Protein AF-A0A1X9M6A7-F1 (afdb_monomer)

pLDDT: mean 93.1, std 9.86, range [50.75, 98.69]

Mean predicted aligned error: 3.78 Å

Radius of gyration: 15.91 Å; Cα contacts (8 Å, |Δi|>4): 203; chains: 1; bounding box: 35×24×55 Å

InterPro domains:
  IPR012651 Thiamine transporter ThiT [PF09515] (2-143)
  IPR012651 Thiamine transporter ThiT [TIGR02357] (2-144)

Sequence (147 aa):
MGGSISLIMVPIFIITFRRGWKSGVLTGLLVGLLNLMIGGYVVHPVQLVLDYPLAYLVLGFASIFIVKAALSIKTIVIGLVFATALRFISHFASGVIWFGEYAPEGMNVSLYSAFYNLSYLVPEMLLTLAVIILLLKKYPQFFLTVR

Solvent-accessible surface area (backbone atoms only — not comparable to full-atom values): 7711 Å² total; per-residue (Å²): 133,82,87,66,76,60,68,76,62,40,66,27,49,51,38,6,66,38,66,30,26,71,52,2,26,53,46,10,30,52,52,13,48,50,48,43,74,76,71,53,85,74,90,43,78,67,43,40,42,27,66,19,35,48,26,32,18,42,39,3,52,28,25,64,84,58,72,90,59,81,92,41,73,68,57,49,51,53,15,51,53,53,14,50,51,53,24,46,51,30,42,31,53,36,25,43,74,76,47,37,86,75,35,57,92,93,51,56,34,62,60,42,22,46,53,59,52,47,68,23,51,52,58,29,50,52,54,35,49,52,52,52,52,50,44,49,73,76,42,50,67,73,48,55,67,87,126

Organism: NCBI:txid199441

Secondary structure (DSSP, 8-state):
------STHHHHHHHHHHH-HHHHHHHHHHHHHHHHHHH---SSHHHHHIIIIIHHHGGGGGGTT-SSSPP-HHHHHHHHHHHHHHHHHHHHHHHHHH-GGGSPTT--HHHHHHHHHHHHHHHHHHHHHHHHHHHHHH-GGGT----

Structure (mmCIF, N/CA/C/O backbone):
data_AF-A0A1X9M6A7-F1
#
_entry.id   AF-A0A1X9M6A7-F1
#
loop_
_atom_site.group_PDB
_atom_site.id
_atom_site.type_symbol
_atom_site.label_atom_id
_atom_site.label_alt_id
_atom_site.label_comp_id
_atom_site.label_asym_id
_atom_site.label_entity_id
_atom_site.label_seq_id
_atom_site.pdbx_PDB_ins_code
_atom_site.Cartn_x
_atom_site.Cartn_y
_atom_site.Cartn_z
_atom_site.occupancy
_atom_site.B_iso_or_equiv
_atom_site.auth_seq_id
_atom_site.auth_comp_id
_atom_site.auth_asym_id
_atom_site.auth_atom_id
_atom_site.pdbx_PDB_model_num
ATOM 1 N N . MET A 1 1 ? 11.498 -11.870 -11.109 1.00 55.22 1 MET A N 1
ATOM 2 C CA . MET A 1 1 ? 10.319 -11.085 -11.531 1.00 55.22 1 MET A CA 1
ATOM 3 C C . MET A 1 1 ? 9.487 -10.779 -10.296 1.00 55.22 1 MET A C 1
ATOM 5 O O . MET A 1 1 ? 9.303 -11.678 -9.484 1.00 55.22 1 MET A O 1
ATOM 9 N N . GLY A 1 2 ? 9.104 -9.515 -10.099 1.00 62.88 2 GLY A N 1
ATOM 10 C CA . GLY A 1 2 ? 8.250 -9.090 -8.977 1.00 62.88 2 GLY A CA 1
ATOM 11 C C . GLY A 1 2 ? 6.775 -9.416 -9.227 1.00 62.88 2 GLY A C 1
ATOM 12 O O . GLY A 1 2 ? 6.442 -9.889 -10.299 1.00 62.88 2 GLY A O 1
ATOM 13 N N . GLY A 1 3 ? 5.878 -9.153 -8.278 1.00 65.75 3 GLY A N 1
ATOM 14 C CA . GLY A 1 3 ? 4.442 -9.418 -8.450 1.00 65.75 3 GLY A CA 1
ATOM 15 C C . GLY A 1 3 ? 4.051 -10.834 -8.032 1.00 65.75 3 GLY A C 1
ATOM 16 O O . GLY A 1 3 ? 4.120 -11.786 -8.803 1.00 65.75 3 GLY A O 1
ATOM 17 N N . SER A 1 4 ? 3.626 -10.965 -6.780 1.00 81.12 4 SER A N 1
ATOM 18 C CA . SER A 1 4 ? 3.072 -12.194 -6.224 1.00 81.12 4 SER A CA 1
ATOM 19 C C . SER A 1 4 ? 1.838 -11.856 -5.402 1.00 81.12 4 SER A C 1
ATOM 21 O O . SER A 1 4 ? 1.772 -10.814 -4.748 1.00 81.12 4 SER A O 1
ATOM 23 N N . ILE A 1 5 ? 0.845 -12.741 -5.433 1.00 86.81 5 ILE A N 1
ATOM 24 C CA . ILE A 1 5 ? -0.292 -12.640 -4.521 1.00 86.81 5 ILE A CA 1
ATOM 25 C C . ILE A 1 5 ? 0.213 -13.087 -3.149 1.00 86.81 5 ILE A C 1
ATOM 27 O O . ILE A 1 5 ? 0.577 -14.247 -2.961 1.00 86.81 5 ILE A O 1
ATOM 31 N N . SER A 1 6 ? 0.272 -12.158 -2.198 1.00 87.88 6 SER A N 1
ATOM 32 C CA . SER A 1 6 ? 0.770 -12.412 -0.844 1.00 87.88 6 SER A CA 1
ATOM 33 C C . SER A 1 6 ? -0.147 -11.784 0.210 1.00 87.88 6 SER A C 1
ATOM 35 O O . SER A 1 6 ? -1.194 -11.231 -0.108 1.00 87.88 6 SER A O 1
ATOM 37 N N . LEU A 1 7 ? 0.220 -11.887 1.489 1.00 92.56 7 LEU A N 1
ATOM 38 C CA . LEU A 1 7 ? -0.525 -11.274 2.597 1.00 92.56 7 LEU A CA 1
ATOM 39 C C . LEU A 1 7 ? 0.195 -10.052 3.184 1.00 92.56 7 LEU A C 1
ATOM 41 O O . LEU A 1 7 ? -0.148 -9.602 4.275 1.00 92.56 7 LEU A O 1
ATOM 45 N N . ILE A 1 8 ? 1.191 -9.504 2.483 1.00 94.44 8 ILE A N 1
ATOM 46 C CA . ILE A 1 8 ? 2.063 -8.444 3.011 1.00 94.44 8 ILE A CA 1
ATOM 47 C C . ILE A 1 8 ? 1.312 -7.130 3.292 1.00 94.44 8 ILE A C 1
ATOM 49 O O . ILE A 1 8 ? 1.675 -6.395 4.211 1.00 94.44 8 ILE A O 1
ATOM 53 N N . MET A 1 9 ? 0.219 -6.858 2.570 1.00 97.00 9 MET A N 1
ATOM 54 C CA . MET A 1 9 ? -0.672 -5.722 2.837 1.00 97.00 9 MET A CA 1
ATOM 55 C C . MET A 1 9 ? -1.415 -5.850 4.178 1.00 97.00 9 MET A C 1
ATOM 57 O O . MET A 1 9 ? -1.620 -4.842 4.857 1.00 97.00 9 MET A O 1
ATOM 61 N N . VAL A 1 10 ? -1.781 -7.063 4.608 1.00 97.62 10 VAL A N 1
ATOM 62 C CA . VAL A 1 10 ? -2.602 -7.308 5.810 1.00 97.62 10 VAL A CA 1
ATOM 63 C C . VAL A 1 10 ? -2.053 -6.630 7.075 1.00 97.62 10 VAL A C 1
ATOM 65 O O . VAL A 1 10 ? -2.794 -5.845 7.675 1.00 97.62 10 VAL A O 1
ATOM 68 N N . PRO A 1 11 ? -0.793 -6.860 7.504 1.00 96.94 11 PRO A N 1
ATOM 69 C CA . PRO A 1 11 ? -0.268 -6.231 8.715 1.00 96.94 11 PRO A CA 1
ATOM 70 C C . PRO A 1 11 ? -0.203 -4.702 8.608 1.00 96.94 11 PRO A C 1
ATOM 72 O O . PRO A 1 11 ? -0.461 -4.016 9.599 1.00 96.94 11 PRO A O 1
ATOM 75 N N . ILE A 1 12 ? 0.070 -4.155 7.418 1.00 98.19 12 ILE A N 1
ATOM 76 C CA . ILE A 1 12 ? 0.110 -2.704 7.203 1.00 98.19 12 ILE A CA 1
ATOM 77 C C . ILE A 1 12 ? -1.286 -2.115 7.419 1.00 98.19 12 ILE A C 1
ATOM 79 O O . ILE A 1 12 ? -1.450 -1.223 8.249 1.00 98.19 12 ILE A O 1
ATOM 83 N N . PHE A 1 13 ? -2.311 -2.648 6.747 1.00 97.38 13 PHE A N 1
ATOM 84 C CA . PHE A 1 13 ? -3.681 -2.143 6.884 1.00 97.38 13 PHE A CA 1
ATOM 85 C C . PHE A 1 13 ? -4.255 -2.345 8.289 1.00 97.38 13 PHE A C 1
ATOM 87 O O . PHE A 1 13 ? -4.966 -1.464 8.776 1.00 97.38 13 PHE A O 1
ATOM 94 N N . ILE A 1 14 ? -3.913 -3.444 8.971 1.00 96.25 14 ILE A N 1
ATOM 95 C CA . ILE A 1 14 ? -4.269 -3.649 10.382 1.00 96.25 14 ILE A CA 1
ATOM 96 C C . ILE A 1 14 ? -3.757 -2.486 11.237 1.00 96.25 14 ILE A C 1
ATOM 98 O O . ILE A 1 14 ? -4.536 -1.878 11.975 1.00 96.25 14 ILE A O 1
ATOM 102 N N . ILE A 1 15 ? -2.468 -2.152 11.133 1.00 96.38 15 ILE A N 1
ATOM 103 C CA . ILE A 1 15 ? -1.884 -1.067 11.925 1.00 96.38 15 ILE A CA 1
ATOM 104 C C . ILE A 1 15 ? -2.444 0.288 11.498 1.00 96.38 15 ILE A C 1
ATOM 106 O O . ILE A 1 15 ? -2.783 1.092 12.368 1.00 96.38 15 ILE A O 1
ATOM 110 N N . THR A 1 16 ? -2.614 0.521 10.197 1.00 95.62 16 THR A N 1
ATOM 111 C CA . THR A 1 16 ? -3.198 1.754 9.660 1.00 95.62 16 THR A CA 1
ATOM 112 C C . THR A 1 16 ? -4.596 2.013 10.220 1.00 95.62 16 THR A C 1
ATOM 114 O O . THR A 1 16 ? -4.854 3.095 10.744 1.00 95.62 16 THR A O 1
ATOM 117 N N . PHE A 1 17 ? -5.497 1.028 10.185 1.00 94.12 17 PHE A N 1
ATOM 118 C CA . PHE A 1 17 ? -6.862 1.211 10.689 1.00 94.12 17 PHE A CA 1
ATOM 119 C C . PHE A 1 17 ? -6.960 1.186 12.216 1.00 94.12 17 PHE A C 1
ATOM 121 O O . PHE A 1 17 ? -7.875 1.794 12.768 1.00 94.12 17 PHE A O 1
ATOM 128 N N . ARG A 1 18 ? -6.024 0.529 12.911 1.00 92.38 18 ARG A N 1
ATOM 129 C CA . ARG A 1 18 ? -6.012 0.483 14.378 1.00 92.38 18 ARG A CA 1
ATOM 130 C C . ARG A 1 18 ? -5.388 1.732 15.006 1.00 92.38 18 ARG A C 1
ATOM 132 O O . ARG A 1 18 ? -5.943 2.286 15.949 1.00 92.38 18 ARG A O 1
ATOM 139 N N . ARG A 1 19 ? -4.217 2.155 14.523 1.00 92.19 19 ARG A N 1
ATOM 140 C CA . ARG A 1 19 ? -3.376 3.206 15.135 1.00 92.19 19 ARG A CA 1
ATOM 141 C C . ARG A 1 19 ? -3.306 4.497 14.315 1.00 92.19 19 ARG A C 1
ATOM 143 O O . ARG A 1 19 ? -2.690 5.468 14.747 1.00 92.19 19 ARG A O 1
ATOM 150 N N . GLY A 1 20 ? -3.967 4.530 13.163 1.00 92.75 20 GLY A N 1
ATOM 151 C CA . GLY A 1 20 ? -4.002 5.681 12.274 1.00 92.75 20 GLY A CA 1
ATOM 152 C C . GLY A 1 20 ? -2.833 5.727 11.292 1.00 92.75 20 GLY A C 1
ATOM 153 O O . GLY A 1 20 ? -1.878 4.947 11.350 1.00 92.75 20 GLY A O 1
ATOM 154 N N . TRP A 1 21 ? -2.907 6.700 10.385 1.00 95.19 21 TRP A N 1
ATOM 155 C CA . TRP A 1 21 ? -2.071 6.744 9.188 1.00 95.19 21 TRP A CA 1
ATOM 156 C C . TRP A 1 21 ? -0.583 6.923 9.491 1.00 95.19 21 TRP A C 1
ATOM 158 O O . TRP A 1 21 ? 0.246 6.382 8.775 1.00 95.19 21 TRP A O 1
ATOM 168 N N . LYS A 1 22 ? -0.216 7.618 10.576 1.00 95.69 22 LYS A N 1
ATOM 169 C CA . LYS A 1 22 ? 1.194 7.812 10.960 1.00 95.69 22 LYS A CA 1
ATOM 170 C C . LYS A 1 22 ? 1.876 6.486 11.295 1.00 95.69 22 LYS A C 1
ATOM 172 O O . LYS A 1 22 ? 2.959 6.201 10.792 1.00 95.69 22 LYS A O 1
ATOM 177 N N . SER A 1 23 ? 1.226 5.663 12.122 1.00 96.38 23 SER A N 1
ATOM 178 C CA . SER A 1 23 ? 1.720 4.318 12.428 1.00 96.38 23 SER A CA 1
ATOM 179 C C . SER A 1 23 ? 1.677 3.427 11.192 1.00 96.38 23 SER A C 1
ATOM 181 O O . SER A 1 23 ? 2.632 2.700 10.954 1.00 96.38 23 SER A O 1
ATOM 183 N N . GLY A 1 24 ? 0.621 3.536 10.380 1.00 97.62 24 GLY A N 1
ATOM 184 C CA . GLY A 1 24 ? 0.510 2.832 9.103 1.00 97.62 24 GLY A CA 1
ATOM 185 C C . GLY A 1 24 ? 1.662 3.121 8.139 1.00 97.62 24 GLY A C 1
ATOM 186 O O . GLY A 1 24 ? 2.245 2.194 7.590 1.00 97.62 24 GLY A O 1
ATOM 187 N N . VAL A 1 25 ? 2.029 4.394 7.972 1.00 98.50 25 VAL A N 1
ATOM 188 C CA . VAL A 1 25 ? 3.128 4.863 7.109 1.00 98.50 25 VAL A CA 1
ATOM 189 C C . VAL A 1 25 ? 4.463 4.295 7.582 1.00 98.50 25 VAL A C 1
ATOM 191 O O . VAL A 1 25 ? 5.218 3.763 6.772 1.00 98.50 25 VAL A O 1
ATOM 194 N N . LEU A 1 26 ? 4.737 4.341 8.891 1.00 98.50 26 LEU A N 1
ATOM 195 C CA . LEU A 1 26 ? 5.954 3.753 9.454 1.00 98.50 26 LEU A CA 1
ATOM 196 C C . LEU A 1 26 ? 5.981 2.229 9.275 1.00 98.50 26 LEU A C 1
ATOM 198 O O . LEU A 1 26 ? 7.000 1.679 8.867 1.00 98.50 26 LEU A O 1
ATOM 202 N N . THR A 1 27 ? 4.868 1.541 9.538 1.00 98.50 27 THR A N 1
ATOM 203 C CA . THR A 1 27 ? 4.764 0.093 9.312 1.00 98.50 27 THR A CA 1
ATOM 204 C C . THR A 1 27 ? 4.973 -0.254 7.842 1.00 98.50 27 THR A C 1
ATOM 206 O O . THR A 1 27 ? 5.745 -1.160 7.550 1.00 98.50 27 THR A O 1
ATOM 209 N N . GLY A 1 28 ? 4.353 0.483 6.920 1.00 98.50 28 GLY A N 1
ATOM 210 C CA . GLY A 1 28 ? 4.539 0.311 5.483 1.00 98.50 28 GLY A CA 1
ATOM 211 C C . GLY A 1 28 ? 5.989 0.515 5.054 1.00 98.50 28 GLY A C 1
ATOM 212 O O . GLY A 1 28 ? 6.533 -0.322 4.343 1.00 98.50 28 GLY A O 1
ATOM 213 N N . LEU A 1 29 ? 6.652 1.562 5.554 1.00 98.62 29 LEU A N 1
ATOM 214 C CA . LEU A 1 29 ? 8.071 1.804 5.294 1.00 98.62 29 LEU A CA 1
ATOM 215 C C . LEU A 1 29 ? 8.940 0.624 5.753 1.00 98.62 29 LEU A C 1
ATOM 217 O O . LEU A 1 29 ? 9.744 0.120 4.974 1.00 98.62 29 LEU A O 1
ATOM 221 N N . LEU A 1 30 ? 8.757 0.157 6.993 1.00 98.50 30 LEU A N 1
ATOM 222 C CA . LEU A 1 30 ? 9.522 -0.970 7.537 1.00 98.50 30 LEU A CA 1
ATOM 223 C C . LEU A 1 30 ? 9.270 -2.258 6.749 1.00 98.50 30 LEU A C 1
ATOM 225 O O . LEU A 1 30 ? 10.217 -2.966 6.420 1.00 98.50 30 LEU A O 1
ATOM 229 N N . VAL A 1 31 ? 8.013 -2.545 6.404 1.00 97.88 31 VAL A N 1
ATOM 230 C CA . VAL A 1 31 ? 7.659 -3.714 5.589 1.00 97.88 31 VAL A CA 1
ATOM 231 C C . VAL A 1 31 ? 8.274 -3.619 4.191 1.00 97.88 31 VAL A C 1
ATOM 233 O O . VAL A 1 31 ? 8.811 -4.611 3.706 1.00 97.88 31 VAL A O 1
ATOM 236 N N . GLY A 1 32 ? 8.270 -2.439 3.565 1.00 97.50 32 GLY A N 1
ATOM 237 C CA . GLY A 1 32 ? 8.909 -2.225 2.266 1.00 97.50 32 GLY A CA 1
ATOM 238 C C . GLY A 1 32 ? 10.422 -2.434 2.304 1.00 97.50 32 GLY A C 1
ATOM 239 O O . GLY A 1 32 ? 10.969 -3.085 1.416 1.00 97.50 32 GLY A O 1
ATOM 240 N N . LEU A 1 33 ? 11.091 -1.953 3.356 1.00 98.00 33 LEU A N 1
ATOM 241 C CA . LEU A 1 33 ? 12.522 -2.189 3.570 1.00 98.00 33 LEU A CA 1
ATOM 242 C C . LEU A 1 33 ? 12.829 -3.671 3.823 1.00 98.00 33 LEU A C 1
ATOM 244 O O . LEU A 1 33 ? 13.770 -4.204 3.243 1.00 98.00 33 LEU A O 1
ATOM 248 N N . LEU A 1 34 ? 12.017 -4.362 4.626 1.00 96.75 34 LEU A N 1
ATOM 249 C CA . LEU A 1 34 ? 12.165 -5.805 4.840 1.00 96.75 34 LEU A CA 1
ATOM 250 C C . LEU A 1 34 ? 11.972 -6.589 3.536 1.00 96.75 34 LEU A C 1
ATOM 252 O O . LEU A 1 34 ? 12.744 -7.502 3.251 1.00 96.75 34 LEU A O 1
ATOM 256 N N . ASN A 1 35 ? 10.987 -6.209 2.719 1.00 94.81 35 ASN A N 1
ATOM 257 C CA . ASN A 1 35 ? 10.747 -6.841 1.424 1.00 94.81 35 ASN A CA 1
ATOM 258 C C . ASN A 1 35 ? 11.939 -6.656 0.467 1.00 94.81 35 ASN A C 1
ATOM 260 O O . ASN A 1 35 ? 12.345 -7.603 -0.205 1.00 94.81 35 ASN A O 1
ATOM 264 N N . LEU A 1 36 ? 12.541 -5.461 0.460 1.00 95.44 36 LEU A N 1
ATOM 265 C CA . LEU A 1 36 ? 13.776 -5.182 -0.277 1.00 95.44 36 LEU A CA 1
ATOM 266 C C . LEU A 1 36 ? 14.936 -6.073 0.194 1.00 95.44 36 LEU A C 1
ATOM 268 O O . LEU A 1 36 ? 15.649 -6.625 -0.637 1.00 95.44 36 LEU A O 1
ATOM 272 N N . MET A 1 37 ? 15.113 -6.242 1.508 1.00 95.62 37 MET A N 1
ATOM 273 C CA . MET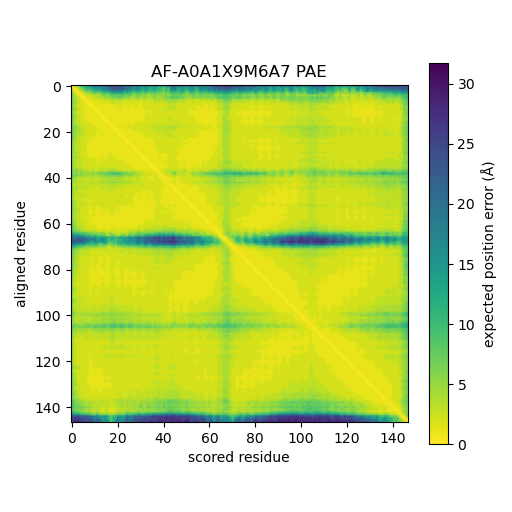 A 1 37 ? 16.219 -7.027 2.075 1.00 95.62 37 MET A CA 1
ATOM 274 C C . MET A 1 37 ? 16.108 -8.532 1.805 1.00 95.62 37 MET A C 1
ATOM 276 O O . MET A 1 37 ? 17.129 -9.192 1.642 1.00 95.62 37 MET A O 1
ATOM 280 N N . ILE A 1 38 ? 14.892 -9.085 1.800 1.00 91.19 38 ILE A N 1
ATOM 281 C CA . ILE A 1 38 ? 14.677 -10.540 1.714 1.00 91.19 38 ILE A CA 1
ATOM 282 C C . ILE A 1 38 ? 14.664 -11.034 0.263 1.00 91.19 38 ILE A C 1
ATOM 284 O O . ILE A 1 38 ? 15.109 -12.146 -0.011 1.00 91.19 38 ILE A O 1
ATOM 288 N N . GLY A 1 39 ? 14.147 -10.234 -0.669 1.00 84.81 39 GLY A N 1
ATOM 289 C CA . GLY A 1 39 ? 13.940 -10.682 -2.049 1.00 84.81 39 GLY A CA 1
ATOM 290 C C . GLY A 1 39 ? 13.848 -9.550 -3.062 1.00 84.81 39 GLY A C 1
ATOM 291 O O . GLY A 1 39 ? 13.196 -9.703 -4.095 1.00 84.81 39 GLY A O 1
ATOM 292 N N . GLY A 1 40 ? 14.448 -8.398 -2.756 1.00 90.06 40 GLY A N 1
ATOM 293 C CA . GLY A 1 40 ? 14.455 -7.253 -3.649 1.00 90.06 40 GLY A CA 1
ATOM 294 C C . GLY A 1 40 ? 15.185 -7.529 -4.963 1.00 90.06 40 GLY A C 1
ATOM 295 O O . GLY A 1 40 ? 16.247 -8.144 -4.991 1.00 90.06 40 GLY A O 1
ATOM 296 N N . TYR A 1 41 ? 14.622 -7.029 -6.057 1.00 93.81 41 TYR A N 1
ATOM 297 C CA . TYR A 1 41 ? 15.209 -7.002 -7.384 1.00 93.81 41 TYR A CA 1
ATOM 298 C C . TYR A 1 41 ? 15.392 -5.540 -7.785 1.00 93.81 41 TYR A C 1
ATOM 300 O O . TYR A 1 41 ? 14.421 -4.813 -8.010 1.00 93.81 41 TYR A O 1
ATOM 308 N N . VAL A 1 42 ? 16.650 -5.104 -7.801 1.00 95.94 42 VAL A N 1
ATOM 309 C CA . VAL A 1 42 ? 17.024 -3.703 -7.985 1.00 95.94 42 VAL A CA 1
ATOM 310 C C . VAL A 1 42 ? 17.781 -3.554 -9.291 1.00 95.94 42 VAL A C 1
ATOM 312 O O . VAL A 1 42 ? 18.854 -4.130 -9.454 1.00 95.94 42 VAL A O 1
ATOM 315 N N . VAL A 1 43 ? 17.237 -2.738 -10.188 1.00 96.31 43 VAL A N 1
ATOM 316 C CA . VAL A 1 43 ? 17.876 -2.382 -11.466 1.00 96.31 43 VAL A CA 1
ATOM 317 C C . VAL A 1 43 ? 18.237 -0.901 -11.541 1.00 96.31 43 VAL A C 1
ATOM 319 O O . VAL A 1 43 ? 19.093 -0.511 -12.329 1.00 96.31 43 VAL A O 1
ATOM 322 N N . HIS A 1 44 ? 17.622 -0.062 -10.701 1.00 97.56 44 HIS A N 1
ATOM 323 C CA . HIS A 1 44 ? 17.912 1.368 -10.637 1.00 97.56 44 HIS A CA 1
ATOM 324 C C . HIS A 1 44 ? 17.550 1.956 -9.258 1.00 97.56 44 HIS A C 1
ATOM 326 O O . HIS A 1 44 ? 16.545 1.545 -8.676 1.00 97.56 44 HIS A O 1
ATOM 332 N N . PRO A 1 45 ? 18.280 2.958 -8.725 1.00 97.12 45 PRO A N 1
ATOM 333 C CA . PRO A 1 45 ? 17.971 3.545 -7.415 1.00 97.12 45 PRO A CA 1
ATOM 334 C C . PRO A 1 45 ? 16.557 4.136 -7.296 1.00 97.12 45 PRO A C 1
ATOM 336 O O . PRO A 1 45 ? 15.912 4.005 -6.261 1.00 97.12 45 PRO A O 1
ATOM 339 N N . VAL A 1 46 ? 16.040 4.761 -8.360 1.00 97.88 46 VAL A N 1
ATOM 340 C CA . VAL A 1 46 ? 14.659 5.286 -8.364 1.00 97.88 46 VAL A CA 1
ATOM 341 C C . VAL A 1 46 ? 13.637 4.147 -8.400 1.00 97.88 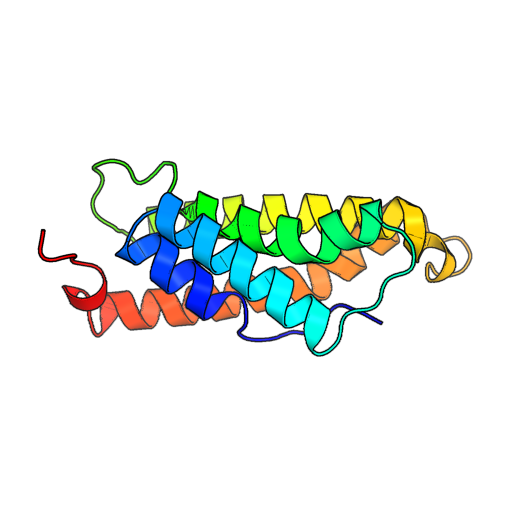46 VAL A C 1
ATOM 343 O O . VAL A 1 46 ? 12.654 4.198 -7.665 1.00 97.88 46 VAL A O 1
ATOM 346 N N . GLN A 1 47 ? 13.896 3.094 -9.182 1.00 97.62 47 GLN A N 1
ATOM 347 C CA . GLN A 1 47 ? 13.064 1.890 -9.206 1.00 97.62 47 GLN A CA 1
ATOM 348 C C . GLN A 1 47 ? 12.998 1.239 -7.824 1.00 97.62 47 GLN A C 1
ATOM 350 O O . GLN A 1 47 ? 11.909 0.914 -7.362 1.00 97.62 47 GLN A O 1
ATOM 355 N N . LEU A 1 48 ? 14.137 1.138 -7.128 1.00 97.44 48 LEU A N 1
ATOM 356 C CA . LEU A 1 48 ? 14.199 0.645 -5.753 1.00 97.44 48 LEU A CA 1
ATOM 357 C C . LEU A 1 48 ? 13.221 1.406 -4.863 1.00 97.44 48 LEU A C 1
ATOM 359 O O . LEU A 1 48 ? 12.426 0.788 -4.161 1.00 97.44 48 LEU A O 1
ATOM 363 N N . VAL A 1 49 ? 13.250 2.741 -4.892 1.00 98.19 49 VAL A N 1
ATOM 364 C CA . VAL A 1 49 ? 12.356 3.549 -4.053 1.00 98.19 49 VAL A CA 1
ATOM 365 C C . VAL A 1 49 ? 10.893 3.294 -4.408 1.00 98.19 49 VAL A C 1
ATOM 367 O O . VAL A 1 49 ? 10.091 3.087 -3.495 1.00 98.19 49 VAL A O 1
ATOM 370 N N . LEU A 1 50 ? 10.559 3.279 -5.702 1.00 98.00 50 LEU A N 1
ATOM 371 C CA . LEU A 1 50 ? 9.194 3.083 -6.190 1.00 98.00 50 LEU A CA 1
ATOM 372 C C . LEU A 1 50 ? 8.636 1.700 -5.842 1.00 98.00 50 LEU A C 1
ATOM 374 O O . LEU A 1 50 ? 7.499 1.627 -5.386 1.00 98.00 50 LEU A O 1
ATOM 378 N N . ASP A 1 51 ? 9.419 0.633 -6.006 1.00 97.25 51 ASP A N 1
ATOM 379 C CA . ASP A 1 51 ? 8.942 -0.745 -5.838 1.00 97.25 51 ASP A CA 1
ATOM 380 C C . ASP A 1 51 ? 9.005 -1.260 -4.402 1.00 97.25 51 ASP A C 1
ATOM 382 O O . ASP A 1 51 ? 8.303 -2.212 -4.054 1.00 97.25 51 ASP A O 1
ATOM 386 N N . TYR A 1 52 ? 9.816 -0.631 -3.553 1.00 96.69 52 TYR A N 1
ATOM 387 C CA . TYR A 1 52 ? 9.977 -1.046 -2.168 1.00 96.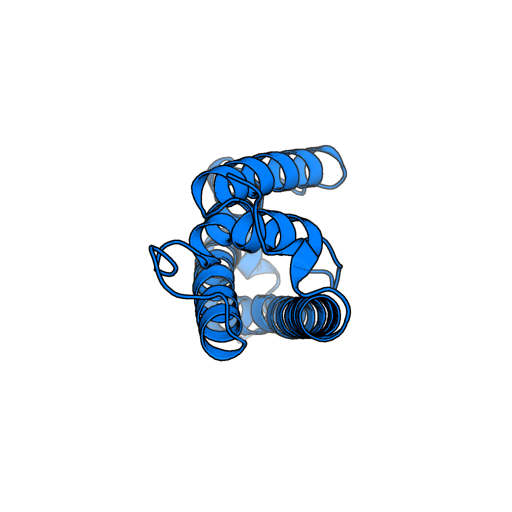69 52 TYR A CA 1
ATOM 388 C C . TYR A 1 52 ? 9.480 0.043 -1.212 1.00 96.69 52 TYR A C 1
ATOM 390 O O . TYR A 1 52 ? 8.265 0.153 -1.042 1.00 96.69 52 TYR A O 1
ATOM 398 N N . PRO A 1 53 ? 10.321 0.870 -0.564 1.00 97.31 53 PRO A N 1
ATOM 399 C CA . PRO A 1 53 ? 9.876 1.688 0.557 1.00 97.31 53 PRO A CA 1
ATOM 400 C C . PRO A 1 53 ? 8.658 2.555 0.222 1.00 97.31 53 PRO A C 1
ATOM 402 O O . PRO A 1 53 ? 7.735 2.592 1.031 1.00 97.31 53 PRO A O 1
ATOM 405 N N . LEU A 1 54 ? 8.586 3.184 -0.960 1.00 98.44 54 LEU A N 1
ATOM 406 C CA . LEU A 1 54 ? 7.446 4.028 -1.318 1.00 98.44 54 LEU A CA 1
ATOM 407 C C . LEU A 1 54 ? 6.165 3.215 -1.542 1.00 98.44 54 LEU A C 1
ATOM 409 O O . LEU A 1 54 ? 5.138 3.565 -0.961 1.00 98.44 54 LEU A O 1
ATOM 413 N N . ALA A 1 55 ? 6.216 2.140 -2.339 1.00 97.62 55 ALA A N 1
ATOM 414 C CA . ALA A 1 55 ? 5.059 1.289 -2.640 1.00 97.62 55 ALA A CA 1
ATOM 415 C C . ALA A 1 55 ? 4.353 0.768 -1.380 1.00 97.62 55 ALA A C 1
ATOM 417 O O . ALA A 1 55 ? 3.122 0.709 -1.344 1.00 97.62 55 ALA A O 1
ATOM 418 N N . TYR A 1 56 ? 5.110 0.423 -0.337 1.00 98.00 56 TYR A N 1
ATOM 419 C CA . TYR A 1 56 ? 4.536 -0.064 0.919 1.00 98.00 56 TYR A CA 1
ATOM 420 C C . TYR A 1 56 ? 4.197 1.069 1.895 1.00 98.00 56 TYR A C 1
ATOM 422 O O . TYR A 1 56 ? 3.178 0.989 2.581 1.00 98.00 56 TYR A O 1
ATOM 430 N N . LEU A 1 57 ? 4.985 2.149 1.937 1.00 98.56 57 LEU A N 1
ATOM 431 C CA . LEU A 1 57 ? 4.715 3.323 2.775 1.00 98.56 57 LEU A CA 1
ATOM 432 C C . LEU A 1 57 ? 3.354 3.945 2.460 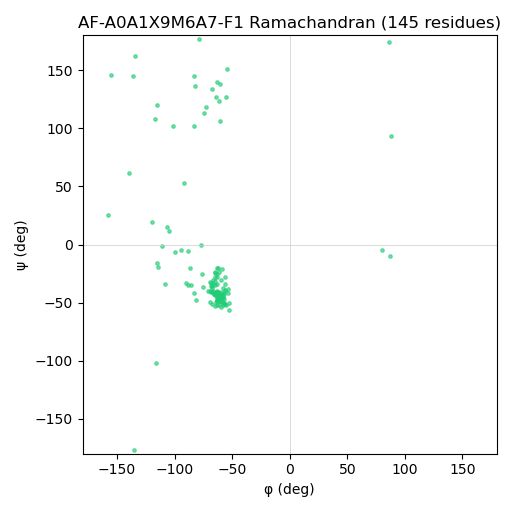1.00 98.56 57 LEU A C 1
ATOM 434 O O . LEU A 1 57 ? 2.595 4.251 3.384 1.00 98.56 57 LEU A O 1
ATOM 438 N N . VAL A 1 58 ? 3.023 4.115 1.174 1.00 98.56 58 VAL A N 1
ATOM 439 C CA . VAL A 1 58 ? 1.777 4.786 0.760 1.00 98.56 58 VAL A CA 1
ATOM 440 C C . VAL A 1 58 ? 0.517 4.047 1.213 1.00 98.56 58 VAL A C 1
ATOM 442 O O . VAL A 1 58 ? -0.536 4.667 1.369 1.00 98.56 58 VAL A O 1
ATOM 445 N N . LEU A 1 59 ? 0.625 2.750 1.523 1.00 98.50 59 LEU A N 1
ATOM 446 C CA . LEU A 1 59 ? -0.477 1.975 2.090 1.00 98.50 59 LEU A CA 1
ATOM 447 C C . LEU A 1 59 ? -0.913 2.491 3.472 1.00 98.50 59 LEU A C 1
ATOM 449 O O . LEU A 1 59 ? -2.076 2.364 3.860 1.00 98.50 59 LEU A O 1
ATOM 453 N N . GLY A 1 60 ? -0.001 3.143 4.196 1.00 97.75 60 GLY A N 1
ATOM 454 C CA . GLY A 1 60 ? -0.277 3.814 5.461 1.00 97.75 60 GLY A CA 1
ATOM 455 C C . GLY A 1 60 ? -1.294 4.951 5.361 1.00 97.75 60 GLY A C 1
ATOM 456 O O . GLY A 1 60 ? -1.974 5.259 6.339 1.00 97.75 60 GLY A O 1
ATOM 457 N N . PHE A 1 61 ? -1.471 5.552 4.183 1.00 97.50 61 PHE A N 1
ATOM 458 C CA . PHE A 1 61 ? -2.430 6.641 3.992 1.00 97.50 61 PHE A CA 1
ATOM 459 C C . PHE A 1 61 ? -3.889 6.176 3.899 1.00 97.50 61 PHE A C 1
ATOM 461 O O . PHE A 1 61 ? -4.785 7.015 3.828 1.00 97.50 61 PHE A O 1
ATOM 468 N N . ALA A 1 62 ? -4.169 4.871 3.983 1.00 96.56 62 ALA A N 1
ATOM 469 C CA . ALA A 1 62 ? -5.530 4.333 3.909 1.00 96.56 62 ALA A CA 1
ATOM 470 C C . ALA A 1 62 ? -6.497 4.924 4.948 1.00 96.56 62 ALA A C 1
ATOM 472 O O . ALA A 1 62 ? -7.700 4.994 4.709 1.00 96.56 62 ALA A O 1
ATOM 473 N N . SER A 1 63 ? -5.993 5.368 6.104 1.00 94.12 63 SER A N 1
ATOM 474 C CA . SER A 1 63 ? -6.815 5.990 7.145 1.00 94.12 63 SER A CA 1
ATOM 475 C C . SER A 1 63 ? -6.663 7.515 7.227 1.00 94.12 63 SER A C 1
ATOM 477 O O . SER A 1 63 ? -7.103 8.099 8.218 1.00 94.12 63 SER A O 1
ATOM 479 N N . ILE A 1 64 ? -6.029 8.178 6.249 1.00 91.88 64 ILE A N 1
ATOM 480 C CA . ILE A 1 64 ? -5.751 9.627 6.322 1.00 91.88 64 ILE A CA 1
ATOM 481 C C . ILE A 1 64 ? -7.035 10.467 6.373 1.00 91.88 64 ILE A C 1
ATOM 483 O O . ILE A 1 64 ? -7.051 11.526 6.988 1.00 91.88 64 ILE A O 1
ATOM 487 N N . PHE A 1 65 ? -8.129 9.959 5.797 1.00 83.69 65 PHE A N 1
ATOM 488 C CA . PHE A 1 65 ? -9.455 10.585 5.830 1.00 83.69 65 PHE A CA 1
ATOM 489 C C . PHE A 1 65 ? -10.339 10.062 6.974 1.00 83.69 65 PHE A C 1
ATOM 491 O O . PHE A 1 65 ? -11.437 10.565 7.199 1.00 83.69 65 PHE A O 1
ATOM 498 N N . ILE A 1 66 ? -9.865 9.068 7.734 1.00 80.75 66 ILE A N 1
ATOM 499 C CA . ILE A 1 66 ? -10.563 8.485 8.891 1.00 80.75 66 ILE A CA 1
ATOM 500 C C . ILE A 1 66 ? -10.122 9.247 10.146 1.00 80.75 66 ILE A C 1
ATOM 502 O O . ILE A 1 66 ? -9.622 8.697 11.124 1.00 80.75 66 ILE A O 1
ATOM 506 N N . VAL A 1 67 ? -10.254 10.568 10.091 1.00 60.22 67 VAL A N 1
ATOM 507 C CA . VAL A 1 67 ? -9.934 11.458 11.204 1.00 60.22 67 VAL A CA 1
ATOM 508 C C . VAL A 1 67 ? -11.274 11.822 11.827 1.00 60.22 67 VAL A C 1
ATOM 510 O O . VAL A 1 67 ? -11.999 12.648 11.287 1.00 60.22 67 VAL A O 1
ATOM 513 N N . LYS A 1 68 ? -11.609 11.178 12.956 1.00 54.81 68 LYS A N 1
ATOM 514 C CA . LYS A 1 68 ? -12.832 11.364 13.780 1.00 54.81 68 LYS A CA 1
ATOM 515 C C . LYS A 1 68 ? -14.082 10.548 13.401 1.00 54.81 68 LYS A C 1
ATOM 517 O O . LYS A 1 68 ? -15.009 10.520 14.202 1.00 54.81 68 LYS A O 1
ATOM 522 N N . ALA A 1 69 ? -14.119 9.858 12.261 1.00 59.34 69 ALA A N 1
ATOM 523 C CA . ALA A 1 69 ? -15.221 8.947 11.926 1.00 59.34 69 ALA A CA 1
ATOM 524 C C . ALA A 1 69 ? -15.026 7.559 12.564 1.00 59.34 69 ALA A C 1
ATOM 526 O O . ALA A 1 69 ? -13.900 7.067 12.644 1.00 59.34 69 ALA A O 1
ATOM 527 N N . ALA A 1 70 ? -16.119 6.907 12.977 1.00 71.25 70 ALA A N 1
ATOM 528 C CA . ALA A 1 70 ? -16.082 5.504 13.382 1.00 71.25 70 ALA A CA 1
ATOM 529 C C . ALA A 1 70 ? -15.611 4.629 12.207 1.00 71.25 70 ALA A C 1
ATOM 531 O O . ALA A 1 70 ? -16.014 4.835 11.056 1.00 71.25 70 ALA A O 1
ATOM 532 N N . LEU A 1 71 ? -14.747 3.653 12.491 1.00 85.94 71 LEU A N 1
ATOM 533 C CA . LEU A 1 71 ? -14.305 2.692 11.487 1.00 85.94 71 LEU A CA 1
ATOM 534 C C . LEU A 1 71 ? -15.527 1.904 10.988 1.00 85.94 71 LEU A C 1
ATOM 536 O O . LEU A 1 71 ? -16.258 1.307 11.773 1.00 85.94 71 LEU A O 1
ATOM 540 N N . SER A 1 72 ? -15.763 1.922 9.680 1.00 91.00 72 SER A N 1
ATOM 541 C CA . SER A 1 72 ? -16.895 1.257 9.035 1.00 91.00 72 SER A CA 1
ATOM 542 C C . SER A 1 72 ? -16.409 0.509 7.801 1.00 91.00 72 SER A C 1
ATOM 544 O O . SER A 1 72 ? -15.346 0.813 7.260 1.00 91.00 72 SER A O 1
ATOM 546 N N . ILE A 1 73 ? -17.207 -0.434 7.298 1.00 93.38 73 ILE A N 1
ATOM 547 C CA . ILE A 1 73 ? -16.878 -1.151 6.055 1.00 93.38 73 ILE A CA 1
ATOM 548 C C . ILE A 1 73 ? -16.655 -0.157 4.903 1.00 93.38 73 ILE A C 1
ATOM 550 O O . ILE A 1 73 ? -15.707 -0.307 4.139 1.00 93.38 73 ILE A O 1
ATOM 554 N N . LYS A 1 74 ? -17.468 0.907 4.823 1.00 93.31 74 LYS A N 1
ATOM 555 C CA . LYS A 1 74 ? -17.327 1.952 3.799 1.00 93.31 74 LYS A CA 1
ATOM 556 C C . LYS A 1 74 ? -15.967 2.649 3.881 1.00 93.31 74 LYS A C 1
ATOM 558 O O . LYS A 1 74 ? -15.299 2.789 2.860 1.00 93.31 74 LYS A O 1
ATOM 563 N N . THR A 1 75 ? -15.549 3.083 5.072 1.00 92.88 75 THR A N 1
ATOM 564 C CA . THR A 1 75 ? -14.265 3.786 5.234 1.00 92.88 75 THR A CA 1
ATOM 565 C C . THR A 1 75 ? -13.071 2.862 5.003 1.00 92.88 75 THR A C 1
ATOM 567 O O . THR A 1 75 ? -12.082 3.301 4.422 1.00 92.88 75 THR A O 1
ATOM 570 N N . ILE A 1 76 ? -13.187 1.580 5.362 1.00 94.88 76 ILE A N 1
ATOM 571 C CA . ILE A 1 76 ? -12.178 0.552 5.073 1.00 94.88 76 ILE A CA 1
ATOM 572 C C . ILE A 1 76 ? -12.012 0.353 3.566 1.00 94.88 76 ILE A C 1
ATOM 574 O O . ILE A 1 76 ? -10.886 0.391 3.081 1.00 94.88 76 ILE A O 1
ATOM 578 N N . VAL A 1 77 ? -13.112 0.186 2.821 1.00 96.56 77 VAL A N 1
ATOM 579 C CA . VAL A 1 77 ? -13.071 -0.006 1.360 1.00 96.56 77 VAL A CA 1
ATOM 580 C C . VAL A 1 77 ? -12.460 1.208 0.665 1.00 96.56 77 VAL A C 1
ATOM 582 O O . VAL A 1 77 ? -11.543 1.045 -0.134 1.00 96.56 77 VAL A O 1
ATOM 585 N N . ILE A 1 78 ? -12.912 2.422 1.001 1.00 95.94 78 ILE A N 1
ATOM 586 C CA . ILE A 1 78 ? -12.365 3.660 0.420 1.00 95.94 78 ILE A CA 1
ATOM 587 C C . ILE A 1 78 ? -10.864 3.767 0.711 1.00 95.94 78 ILE A C 1
ATOM 589 O O . ILE A 1 78 ? -10.082 4.042 -0.196 1.00 95.94 78 ILE A O 1
ATOM 593 N N . GLY A 1 79 ? -10.460 3.509 1.958 1.00 96.12 79 GLY A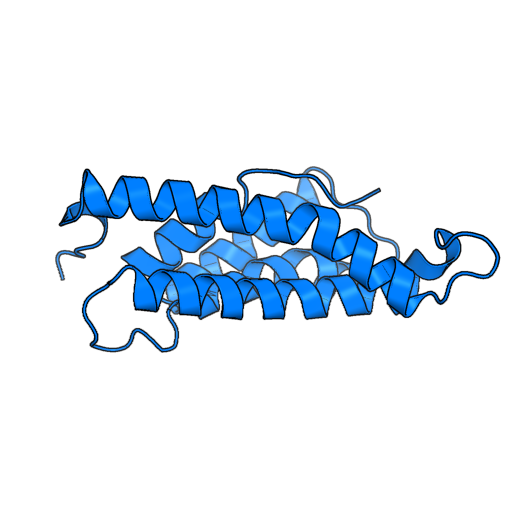 N 1
ATOM 594 C CA . GLY A 1 79 ? -9.062 3.544 2.370 1.00 96.12 79 GLY A CA 1
ATOM 595 C C . GLY A 1 79 ? -8.194 2.531 1.628 1.00 96.12 79 GLY A C 1
ATOM 596 O O . GLY A 1 79 ? -7.130 2.895 1.135 1.00 96.12 79 GLY A O 1
ATOM 597 N N . LEU A 1 80 ? -8.657 1.281 1.516 1.00 96.88 80 LEU A N 1
ATOM 598 C CA . LEU A 1 80 ? -7.971 0.206 0.790 1.00 96.88 80 LEU A CA 1
ATOM 599 C C . LEU A 1 80 ? -7.794 0.532 -0.688 1.00 96.88 80 LEU A C 1
ATOM 601 O O . LEU A 1 80 ? -6.678 0.421 -1.192 1.00 96.88 80 LEU A O 1
ATOM 605 N N . VAL A 1 81 ? -8.858 0.970 -1.364 1.00 98.06 81 VAL A N 1
ATOM 606 C CA . VAL A 1 81 ? -8.798 1.332 -2.787 1.00 98.06 81 VAL A CA 1
ATOM 607 C C . VAL A 1 81 ? -7.850 2.508 -3.000 1.00 98.06 81 VAL A C 1
ATOM 609 O O . VAL A 1 81 ? -6.980 2.434 -3.863 1.00 98.06 81 VAL A O 1
ATOM 612 N N . PHE A 1 82 ? -7.955 3.558 -2.181 1.00 98.12 82 PHE A N 1
ATOM 613 C CA . PHE A 1 82 ? -7.087 4.731 -2.272 1.00 98.12 82 PHE A CA 1
ATOM 614 C C . PHE A 1 82 ? -5.605 4.372 -2.092 1.00 98.12 82 PHE A C 1
ATOM 616 O O . PHE A 1 82 ? -4.784 4.663 -2.957 1.00 98.12 82 PHE A O 1
ATOM 623 N N . ALA A 1 83 ? -5.264 3.686 -1.001 1.00 98.25 83 ALA A N 1
ATOM 624 C CA . ALA A 1 83 ? -3.897 3.262 -0.711 1.00 98.25 83 ALA A CA 1
ATOM 625 C C . ALA A 1 83 ? -3.327 2.318 -1.783 1.00 98.25 83 ALA A C 1
ATOM 627 O O . ALA A 1 83 ? -2.181 2.476 -2.206 1.00 98.25 83 ALA A O 1
ATOM 628 N N . THR A 1 84 ? -4.126 1.352 -2.244 1.00 98.25 84 THR A N 1
ATOM 629 C CA . THR A 1 84 ? -3.703 0.404 -3.285 1.00 98.25 84 THR A CA 1
ATOM 630 C C . THR A 1 84 ? -3.508 1.110 -4.624 1.00 98.25 84 THR A C 1
ATOM 632 O O . THR A 1 84 ? -2.568 0.781 -5.339 1.00 98.25 84 THR A O 1
ATOM 635 N N . ALA A 1 85 ? -4.321 2.121 -4.946 1.00 98.56 85 ALA A N 1
ATOM 636 C CA . ALA A 1 85 ? -4.125 2.944 -6.137 1.00 98.56 85 ALA A CA 1
ATOM 637 C C . ALA A 1 85 ? -2.803 3.726 -6.083 1.00 98.56 85 ALA A C 1
ATOM 639 O O . ALA A 1 85 ? -2.089 3.778 -7.082 1.00 98.56 85 ALA A O 1
ATOM 640 N N . LEU A 1 86 ? -2.422 4.269 -4.920 1.00 98.56 86 LEU A N 1
ATOM 641 C CA . LEU A 1 86 ? -1.108 4.904 -4.750 1.00 98.56 86 LEU A CA 1
ATOM 642 C C . LEU A 1 86 ? 0.037 3.903 -4.962 1.00 98.56 86 LEU A C 1
ATOM 644 O O . LEU A 1 86 ? 0.990 4.211 -5.674 1.00 98.56 86 LEU A O 1
ATOM 648 N N . ARG A 1 87 ? -0.072 2.692 -4.396 1.00 98.25 87 ARG A N 1
ATOM 649 C CA . ARG A 1 87 ? 0.906 1.613 -4.621 1.00 98.25 87 ARG A CA 1
ATOM 650 C C . ARG A 1 87 ? 0.973 1.210 -6.097 1.00 98.25 87 ARG A C 1
ATOM 652 O O . ARG A 1 87 ? 2.065 1.024 -6.627 1.00 98.25 87 ARG A O 1
ATOM 659 N N . PHE A 1 88 ? -0.178 1.116 -6.765 1.00 98.56 88 PHE A N 1
ATOM 660 C CA . PHE A 1 88 ? -0.260 0.840 -8.197 1.00 98.56 88 PHE A CA 1
ATOM 661 C C . PHE A 1 88 ? 0.462 1.908 -9.013 1.00 98.56 88 PHE A C 1
ATOM 663 O O . PHE A 1 88 ? 1.229 1.540 -9.888 1.00 98.56 88 PHE A O 1
ATOM 670 N N . ILE A 1 89 ? 0.282 3.200 -8.719 1.00 98.69 89 ILE A N 1
ATOM 671 C CA . ILE A 1 89 ? 0.975 4.282 -9.439 1.00 98.69 89 ILE A CA 1
ATOM 672 C C . ILE A 1 89 ? 2.498 4.114 -9.346 1.00 98.69 89 ILE A C 1
ATOM 674 O O . ILE A 1 89 ? 3.178 4.240 -10.365 1.00 98.69 89 ILE A O 1
ATOM 678 N N . SER A 1 90 ? 3.030 3.770 -8.168 1.00 98.00 90 SER A N 1
ATOM 679 C CA . SER A 1 90 ? 4.467 3.519 -7.988 1.00 98.00 90 SER A CA 1
ATOM 680 C C . SER A 1 90 ? 4.963 2.353 -8.849 1.00 98.00 90 SER A C 1
ATOM 682 O O . SER A 1 90 ? 5.903 2.520 -9.627 1.00 98.00 90 SER A O 1
ATOM 684 N N . HIS A 1 91 ? 4.303 1.194 -8.767 1.00 97.69 91 HIS A N 1
ATOM 685 C CA . HIS A 1 91 ? 4.694 0.011 -9.541 1.00 97.69 91 HIS A CA 1
ATOM 686 C C . HIS A 1 91 ? 4.433 0.160 -11.043 1.00 97.69 91 HIS A C 1
ATOM 688 O O . HIS A 1 91 ? 5.183 -0.367 -11.860 1.00 97.69 91 HIS A O 1
ATOM 694 N N . PHE A 1 92 ? 3.393 0.896 -11.427 1.00 98.38 92 PHE A N 1
ATOM 695 C CA . PHE A 1 92 ? 3.087 1.206 -12.817 1.00 98.38 92 PHE A CA 1
ATOM 696 C C . PHE A 1 92 ? 4.193 2.063 -13.431 1.00 98.38 92 PHE A C 1
ATOM 698 O O . PHE A 1 92 ? 4.715 1.709 -14.489 1.00 98.38 92 PHE A O 1
ATOM 705 N N . ALA A 1 93 ? 4.584 3.147 -12.749 1.00 98.19 93 ALA A N 1
ATOM 706 C CA . ALA A 1 93 ? 5.683 4.005 -13.180 1.00 98.19 93 ALA A CA 1
ATOM 707 C C . ALA A 1 93 ? 6.996 3.218 -13.268 1.00 98.19 93 ALA A C 1
ATOM 709 O O . ALA A 1 93 ? 7.701 3.318 -14.271 1.00 98.19 93 ALA A O 1
ATOM 710 N N . SER A 1 94 ? 7.281 2.378 -12.267 1.00 97.75 94 SER A N 1
ATOM 711 C CA . SER A 1 94 ? 8.434 1.480 -12.302 1.00 97.75 94 SER A CA 1
ATOM 712 C C . SER A 1 94 ? 8.397 0.542 -13.517 1.00 97.75 94 SER A C 1
ATOM 714 O O . SER A 1 94 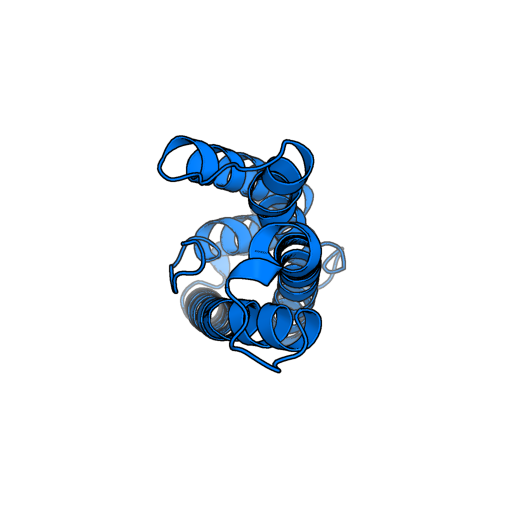? 9.348 0.471 -14.297 1.00 97.75 94 SER A O 1
ATOM 716 N N . GLY A 1 95 ? 7.253 -0.109 -13.737 1.00 97.31 95 GLY A N 1
ATOM 717 C CA . GLY A 1 95 ? 7.031 -1.046 -14.832 1.00 97.31 95 GLY A CA 1
ATOM 718 C C . GLY A 1 95 ? 7.217 -0.423 -16.214 1.00 97.31 95 GLY A C 1
ATOM 719 O O . GLY A 1 95 ? 7.839 -1.026 -17.084 1.00 97.31 95 GLY A O 1
ATOM 720 N N . VAL A 1 96 ? 6.730 0.807 -16.405 1.00 97.81 96 VAL A N 1
ATOM 721 C CA . VAL A 1 96 ? 6.865 1.531 -17.677 1.00 97.81 96 VAL A CA 1
ATOM 722 C C . VAL A 1 96 ? 8.313 1.926 -17.959 1.00 97.81 96 VAL A C 1
ATOM 724 O O . VAL A 1 96 ? 8.748 1.836 -19.104 1.00 97.81 96 VAL A O 1
ATOM 72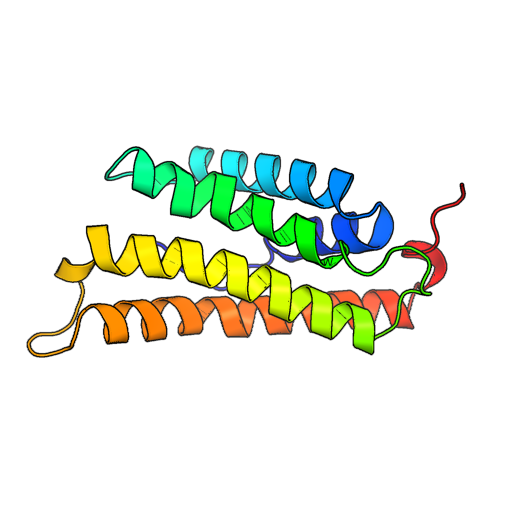7 N N . ILE A 1 97 ? 9.052 2.369 -16.939 1.00 97.62 97 ILE A N 1
ATOM 728 C CA . ILE A 1 97 ? 10.393 2.938 -17.125 1.00 97.62 97 ILE A CA 1
ATOM 729 C C . ILE A 1 97 ? 11.470 1.846 -17.206 1.00 97.62 97 ILE A C 1
ATOM 731 O O . ILE A 1 97 ? 12.366 1.957 -18.039 1.00 97.62 97 ILE A O 1
ATOM 735 N N . TRP A 1 98 ? 11.400 0.804 -16.367 1.00 97.31 98 TRP A N 1
ATOM 736 C CA . TRP A 1 98 ? 12.480 -0.190 -16.238 1.00 97.31 98 TRP A CA 1
ATOM 737 C C . TRP A 1 98 ? 12.118 -1.609 -16.678 1.00 97.31 98 TRP A C 1
ATOM 739 O O . TRP A 1 98 ? 13.022 -2.407 -16.890 1.00 97.31 98 TRP A O 1
ATOM 749 N N . PHE A 1 99 ? 10.834 -1.940 -16.837 1.00 95.94 99 PHE A N 1
ATOM 750 C CA . PHE A 1 99 ? 10.396 -3.311 -17.138 1.00 95.94 99 PHE A CA 1
ATOM 751 C C . PHE A 1 99 ? 9.645 -3.426 -18.474 1.00 95.94 99 PHE A C 1
ATOM 753 O O . PHE A 1 99 ? 8.936 -4.404 -18.715 1.00 95.94 99 PHE A O 1
ATOM 760 N N . GLY A 1 100 ? 9.815 -2.449 -19.370 1.00 93.81 100 GLY A N 1
ATOM 761 C CA . GLY A 1 100 ? 9.214 -2.480 -20.705 1.00 93.81 100 GLY A CA 1
ATOM 762 C C . GLY A 1 100 ? 9.743 -3.603 -21.599 1.00 93.81 100 GLY A C 1
ATOM 763 O O . GLY A 1 100 ? 9.020 -4.059 -22.476 1.00 93.81 100 GLY A O 1
ATOM 764 N N . GLU A 1 101 ? 10.954 -4.102 -21.334 1.00 93.94 101 GLU A N 1
ATOM 765 C CA . GLU A 1 101 ? 11.559 -5.231 -22.061 1.00 93.94 101 GLU A CA 1
ATOM 766 C C . GLU A 1 101 ? 10.773 -6.547 -21.929 1.00 93.94 101 GLU A C 1
ATOM 768 O O . GLU A 1 101 ? 10.917 -7.435 -22.762 1.00 93.94 101 GLU A O 1
ATOM 773 N N . TYR A 1 102 ? 9.920 -6.669 -20.906 1.00 94.44 102 TYR A N 1
ATOM 774 C CA . TYR A 1 102 ? 9.080 -7.851 -20.693 1.00 94.44 102 TYR A CA 1
ATOM 775 C C . TYR A 1 102 ? 7.732 -7.770 -21.420 1.00 94.44 102 TYR A C 1
ATOM 777 O O . TYR A 1 102 ? 6.962 -8.732 -21.382 1.00 94.44 102 TYR A O 1
ATOM 785 N N . ALA A 1 103 ? 7.415 -6.637 -22.055 1.00 96.38 103 ALA A N 1
ATOM 786 C CA . ALA A 1 103 ? 6.189 -6.500 -22.824 1.00 96.38 103 ALA A CA 1
ATOM 787 C C . ALA A 1 103 ? 6.240 -7.408 -24.071 1.00 96.38 103 ALA A C 1
ATOM 789 O O . ALA A 1 103 ? 7.246 -7.401 -24.783 1.00 96.38 103 ALA A O 1
ATOM 790 N N . PRO A 1 104 ? 5.169 -8.170 -24.372 1.00 95.69 104 PRO A N 1
ATOM 791 C CA . PRO A 1 104 ? 5.077 -8.948 -25.603 1.00 95.69 104 PRO A CA 1
ATOM 792 C C . PRO A 1 104 ? 5.300 -8.092 -26.853 1.00 95.69 104 PRO A C 1
ATOM 794 O O . PRO A 1 104 ? 4.953 -6.909 -26.875 1.00 95.69 104 PRO A O 1
ATOM 797 N N . GLU A 1 105 ? 5.823 -8.707 -27.914 1.00 95.12 105 GLU A N 1
ATOM 798 C CA . GLU A 1 105 ? 6.068 -8.020 -29.182 1.00 95.12 105 GLU A CA 1
ATOM 799 C C . GLU A 1 105 ? 4.781 -7.355 -29.704 1.00 95.12 105 GLU A C 1
ATOM 801 O O . GLU A 1 105 ? 3.720 -7.974 -29.786 1.00 95.12 105 GLU A O 1
ATOM 806 N N . GLY A 1 106 ? 4.863 -6.054 -29.999 1.00 94.62 106 GLY A N 1
ATOM 807 C CA . GLY A 1 106 ? 3.724 -5.244 -30.443 1.00 94.62 106 GLY A CA 1
ATOM 808 C C . GLY A 1 106 ? 2.781 -4.746 -29.335 1.00 94.62 106 GLY A C 1
ATOM 809 O O . GLY A 1 106 ? 1.882 -3.955 -29.629 1.00 94.62 106 GLY A O 1
ATOM 810 N N . MET A 1 107 ? 2.967 -5.135 -28.068 1.00 96.56 107 MET A N 1
ATOM 811 C CA . MET A 1 107 ? 2.161 -4.622 -26.955 1.00 96.56 107 MET A CA 1
ATOM 812 C C . MET A 1 107 ? 2.684 -3.268 -26.461 1.00 96.56 107 MET A C 1
ATOM 814 O O . MET A 1 107 ? 3.878 -3.069 -26.251 1.00 96.56 107 MET A O 1
ATOM 818 N N . ASN A 1 108 ? 1.775 -2.324 -26.207 1.00 97.56 108 ASN A N 1
ATOM 819 C CA . ASN A 1 108 ? 2.140 -1.062 -25.569 1.00 97.56 108 ASN A CA 1
ATOM 820 C C . ASN A 1 108 ? 2.665 -1.307 -24.139 1.00 97.56 108 ASN A C 1
ATOM 822 O O . ASN A 1 108 ? 1.969 -1.902 -23.315 1.00 97.56 108 ASN A O 1
ATOM 826 N N . VAL A 1 109 ? 3.859 -0.789 -23.832 1.00 97.75 109 VAL A N 1
ATOM 827 C CA . VAL A 1 109 ? 4.540 -0.961 -22.533 1.00 97.75 109 VAL A CA 1
ATOM 828 C C . VAL A 1 109 ? 3.690 -0.486 -21.348 1.00 97.75 109 VAL A C 1
ATOM 830 O O . VAL A 1 109 ? 3.644 -1.153 -20.314 1.0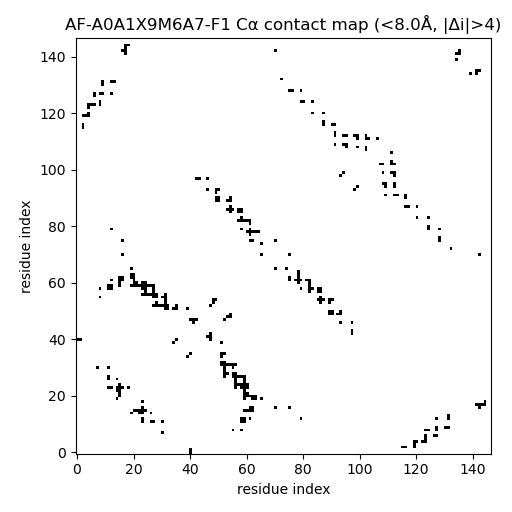0 97.75 109 VAL A O 1
ATOM 833 N N . SER A 1 110 ? 2.963 0.625 -21.489 1.00 97.88 110 SER A N 1
ATOM 834 C CA . SER A 1 110 ? 2.062 1.120 -20.442 1.00 97.88 110 SER A CA 1
ATOM 835 C C . SER A 1 110 ? 0.893 0.172 -20.207 1.00 97.88 110 SER A C 1
ATOM 837 O O . SER A 1 110 ? 0.577 -0.130 -19.059 1.00 97.88 110 SER A O 1
ATOM 839 N N . LEU A 1 111 ? 0.278 -0.366 -21.263 1.00 97.88 111 LEU A N 1
ATOM 840 C CA . LEU A 1 111 ? -0.769 -1.380 -21.101 1.00 97.88 111 LEU A CA 1
ATOM 841 C C . LEU A 1 111 ? -0.225 -2.642 -20.429 1.00 97.88 111 LEU A C 1
ATOM 843 O O . LEU A 1 111 ? -0.864 -3.159 -19.513 1.00 97.88 111 LEU A O 1
ATOM 847 N N . TYR A 1 112 ? 0.959 -3.102 -20.836 1.00 97.69 112 TYR A N 1
ATOM 848 C CA . TYR A 1 112 ? 1.612 -4.254 -20.217 1.00 97.69 112 TYR A CA 1
ATOM 849 C C . TYR A 1 112 ? 1.835 -4.023 -18.717 1.00 97.69 112 TYR A C 1
ATOM 851 O O . TYR A 1 112 ? 1.368 -4.814 -17.899 1.00 97.69 112 TYR A O 1
ATOM 859 N N . SER A 1 113 ? 2.445 -2.892 -18.348 1.00 97.88 113 SER A N 1
ATOM 860 C CA . SER A 1 113 ? 2.680 -2.517 -16.950 1.00 97.88 113 SER A CA 1
ATOM 861 C C . SER A 1 113 ? 1.376 -2.429 -16.147 1.00 97.88 113 SER A C 1
ATOM 863 O O . SER A 1 113 ? 1.304 -2.927 -15.021 1.00 97.88 113 SER A O 1
ATOM 865 N N . ALA A 1 114 ? 0.314 -1.848 -16.715 1.00 98.25 114 ALA A N 1
ATOM 866 C CA . ALA A 1 114 ? -0.978 -1.749 -16.042 1.00 98.25 114 ALA A CA 1
ATOM 867 C C . ALA A 1 114 ? -1.583 -3.132 -15.757 1.00 98.25 114 ALA A C 1
ATOM 869 O O . ALA A 1 114 ? -1.919 -3.424 -14.608 1.00 98.25 114 ALA A O 1
ATOM 870 N N . PHE A 1 115 ? -1.684 -3.998 -16.770 1.00 97.62 115 PHE A N 1
ATOM 871 C CA . PHE A 1 115 ? -2.247 -5.340 -16.601 1.00 97.62 115 PHE A CA 1
ATOM 872 C C . PHE A 1 115 ? -1.403 -6.203 -15.667 1.00 97.62 115 PHE A C 1
ATOM 874 O O . PHE A 1 115 ? -1.958 -6.849 -14.776 1.00 97.62 115 PHE A O 1
ATOM 881 N N . TYR A 1 116 ? -0.079 -6.163 -15.818 1.00 97.19 116 TYR A N 1
ATOM 882 C CA . TYR A 1 116 ? 0.842 -6.891 -14.955 1.00 97.19 116 TYR A CA 1
ATOM 883 C C . TYR A 1 116 ? 0.634 -6.515 -13.486 1.00 97.19 116 TYR A C 1
ATOM 885 O O . TYR A 1 116 ? 0.400 -7.385 -12.648 1.00 97.19 116 TYR A O 1
ATOM 893 N N . ASN A 1 117 ? 0.626 -5.217 -13.175 1.00 97.94 117 ASN A N 1
ATOM 894 C CA . ASN A 1 117 ? 0.482 -4.746 -11.802 1.00 97.94 117 ASN A CA 1
ATOM 895 C C . ASN A 1 117 ? -0.914 -4.999 -11.222 1.00 97.94 117 ASN A C 1
ATOM 897 O O . ASN A 1 117 ? -1.042 -5.416 -10.070 1.00 97.94 117 ASN A O 1
ATOM 901 N N . LEU A 1 118 ? -1.973 -4.816 -12.013 1.00 97.62 118 LEU A N 1
ATOM 902 C CA . LEU A 1 118 ? -3.338 -5.106 -11.565 1.00 97.62 118 LEU A CA 1
ATOM 903 C C . LEU A 1 118 ? -3.572 -6.602 -11.318 1.00 97.62 118 LEU A C 1
ATOM 905 O O . LEU A 1 118 ? -4.349 -6.940 -10.423 1.00 97.62 118 LEU A O 1
ATOM 909 N N . SER A 1 119 ? -2.885 -7.484 -12.056 1.00 96.75 119 SER A N 1
ATOM 910 C CA . SER A 1 119 ? -3.063 -8.938 -11.952 1.00 96.75 119 SER A CA 1
ATOM 911 C C . SER A 1 119 ? -2.773 -9.496 -10.557 1.00 96.75 119 SER A C 1
ATOM 913 O O . SER A 1 119 ? -3.421 -10.458 -10.152 1.00 96.75 119 SER A O 1
ATOM 915 N N . TYR A 1 120 ? -1.861 -8.875 -9.797 1.00 95.75 120 TYR A N 1
ATOM 916 C CA . TYR A 1 120 ? -1.553 -9.279 -8.422 1.00 95.75 120 TYR A CA 1
ATOM 917 C C . TYR A 1 120 ? -2.077 -8.290 -7.371 1.00 95.75 120 TYR A C 1
ATOM 919 O O . TYR A 1 120 ? -2.539 -8.734 -6.319 1.00 95.75 120 TYR A O 1
ATOM 927 N N . LEU A 1 121 ? -2.098 -6.976 -7.645 1.00 97.06 121 LEU A N 1
ATOM 928 C CA . LEU A 1 121 ? -2.564 -5.984 -6.664 1.00 97.06 121 LEU A CA 1
ATOM 929 C C . LEU A 1 121 ? -4.064 -6.087 -6.378 1.00 97.06 121 LEU A C 1
ATOM 931 O O . LEU A 1 121 ? -4.476 -5.902 -5.232 1.00 97.06 121 LEU A O 1
ATOM 935 N N . VAL A 1 122 ? -4.894 -6.380 -7.386 1.00 97.19 122 VAL A N 1
ATOM 936 C CA . VAL A 1 122 ? -6.346 -6.497 -7.181 1.00 97.19 122 VAL A CA 1
ATOM 937 C C . VAL A 1 122 ? -6.677 -7.714 -6.308 1.00 97.19 122 VAL A C 1
ATOM 939 O O . VAL A 1 122 ? -7.354 -7.523 -5.293 1.00 97.19 122 VAL A O 1
ATOM 942 N N . PRO A 1 123 ? -6.183 -8.937 -6.596 1.00 97.06 123 PRO A N 1
ATOM 943 C CA . PRO A 1 123 ? -6.372 -10.068 -5.689 1.00 97.06 123 PRO A CA 1
ATOM 944 C C . PRO A 1 123 ? -5.825 -9.815 -4.278 1.00 97.06 123 PRO A C 1
ATOM 946 O O . PRO A 1 123 ? -6.505 -10.118 -3.299 1.00 97.06 123 PRO A O 1
ATOM 949 N N . GLU A 1 124 ? -4.638 -9.214 -4.153 1.00 96.56 124 GLU A N 1
ATOM 950 C CA . GLU A 1 124 ? -4.016 -8.905 -2.858 1.00 96.56 124 GLU A CA 1
ATOM 951 C C . GLU A 1 124 ? -4.869 -7.927 -2.025 1.00 96.56 124 GLU A C 1
ATOM 953 O O . GLU A 1 124 ? -5.098 -8.137 -0.826 1.00 96.56 124 GLU A O 1
ATOM 958 N N . MET A 1 125 ? -5.416 -6.892 -2.669 1.00 97.56 125 MET A N 1
ATOM 959 C CA . MET A 1 125 ? -6.345 -5.947 -2.047 1.00 97.56 125 MET A CA 1
ATOM 960 C C . MET A 1 125 ? -7.638 -6.635 -1.597 1.00 97.56 125 MET A C 1
ATOM 962 O O . MET A 1 125 ? -8.105 -6.371 -0.488 1.00 97.56 125 MET A O 1
ATOM 966 N N . LEU A 1 126 ? -8.215 -7.521 -2.417 1.00 97.75 126 LEU A N 1
ATOM 967 C CA . LEU A 1 126 ? -9.446 -8.245 -2.077 1.00 97.75 126 LEU A CA 1
ATOM 968 C C . LEU A 1 126 ? -9.239 -9.212 -0.905 1.00 97.75 126 LEU A C 1
ATOM 970 O O . LEU A 1 126 ? -10.070 -9.256 0.005 1.00 97.75 126 LEU A O 1
ATOM 974 N N . LEU A 1 127 ? -8.117 -9.936 -0.883 1.00 97.81 127 LEU A N 1
ATOM 975 C CA . LEU A 1 127 ? -7.741 -10.799 0.240 1.00 97.81 127 LEU A CA 1
ATOM 976 C C . LEU A 1 127 ? -7.554 -9.984 1.521 1.00 97.81 127 LEU A C 1
ATOM 978 O O . LEU A 1 127 ? -8.093 -10.335 2.572 1.00 97.81 127 LEU A O 1
ATOM 982 N N . THR A 1 128 ? -6.859 -8.851 1.423 1.00 97.88 128 THR A N 1
ATOM 983 C CA . THR A 1 128 ? -6.678 -7.943 2.558 1.00 97.88 128 THR A CA 1
ATOM 984 C C . THR A 1 128 ? -8.021 -7.418 3.060 1.00 97.88 128 THR A C 1
ATOM 986 O O . THR A 1 128 ? -8.292 -7.464 4.259 1.00 97.88 128 THR A O 1
ATOM 989 N N . LEU A 1 129 ? -8.904 -6.983 2.158 1.00 97.44 129 LEU A N 1
ATOM 990 C CA . LEU A 1 129 ? -10.247 -6.521 2.498 1.00 97.44 129 LEU A CA 1
ATOM 991 C C . LEU A 1 129 ? -11.051 -7.602 3.231 1.00 97.44 129 LEU A C 1
ATOM 993 O O . LEU A 1 129 ? -11.676 -7.307 4.252 1.00 97.44 129 LEU A O 1
ATOM 997 N N . ALA A 1 130 ? -11.011 -8.846 2.748 1.00 97.75 130 ALA A N 1
ATOM 998 C CA . ALA A 1 130 ? -11.700 -9.968 3.376 1.00 97.75 130 ALA A CA 1
ATOM 999 C C . ALA A 1 130 ? -11.216 -10.196 4.817 1.00 97.75 130 ALA A C 1
ATOM 1001 O O . ALA A 1 130 ? -12.040 -10.308 5.730 1.00 97.75 130 ALA A O 1
ATOM 1002 N N . VAL A 1 131 ? -9.897 -10.181 5.041 1.00 97.38 131 VAL A N 1
ATOM 1003 C CA . VAL A 1 131 ? -9.303 -10.331 6.380 1.00 97.38 131 VAL A CA 1
ATOM 1004 C C . VAL A 1 131 ? -9.726 -9.189 7.305 1.00 97.38 131 VAL A C 1
ATOM 1006 O O . VAL A 1 131 ? -10.179 -9.439 8.423 1.00 97.38 131 VAL A O 1
ATOM 1009 N N . ILE A 1 132 ? -9.638 -7.938 6.846 1.00 96.25 132 ILE A N 1
ATOM 1010 C CA . ILE A 1 132 ? -10.004 -6.775 7.663 1.00 96.25 132 ILE A CA 1
ATOM 1011 C C . ILE A 1 132 ? -11.502 -6.786 8.014 1.00 96.25 132 ILE A C 1
ATOM 1013 O O . ILE A 1 132 ? -11.855 -6.535 9.168 1.00 96.25 132 ILE A O 1
ATOM 1017 N N . ILE A 1 133 ? -12.391 -7.117 7.068 1.00 95.62 133 ILE A N 1
ATOM 1018 C CA . ILE A 1 133 ? -13.837 -7.222 7.334 1.00 95.62 133 ILE A CA 1
ATOM 1019 C C . ILE A 1 133 ? -14.131 -8.350 8.328 1.00 95.62 133 ILE A C 1
ATOM 1021 O O . ILE A 1 133 ? -14.969 -8.173 9.218 1.00 95.62 133 ILE A O 1
ATOM 1025 N N . LEU A 1 134 ? -13.460 -9.498 8.200 1.00 96.62 134 LEU A N 1
ATOM 1026 C CA . LEU A 1 134 ? -13.620 -10.614 9.130 1.00 96.62 134 LEU A CA 1
ATOM 1027 C C . LEU A 1 134 ? -13.210 -10.207 10.549 1.00 96.62 134 LEU A C 1
ATOM 1029 O O . LEU A 1 134 ? -13.979 -10.435 11.486 1.00 96.62 134 LEU A O 1
ATOM 1033 N N . LEU A 1 135 ? -12.062 -9.541 10.702 1.00 94.94 135 LEU A N 1
ATOM 1034 C CA . LEU A 1 135 ? -11.609 -9.012 11.990 1.00 94.94 135 LEU A CA 1
ATOM 1035 C C . LEU A 1 135 ? -12.584 -7.975 12.553 1.00 94.94 135 LEU A C 1
ATOM 1037 O O . LEU A 1 135 ? -12.921 -8.047 13.730 1.00 94.94 135 LEU A O 1
ATOM 1041 N N . LEU A 1 136 ? -13.093 -7.060 11.723 1.00 92.69 136 LEU A N 1
ATOM 1042 C CA . LEU A 1 136 ? -14.051 -6.044 12.162 1.00 92.69 136 LEU A CA 1
ATOM 1043 C C . LEU A 1 136 ? -15.352 -6.672 12.681 1.00 92.69 136 LEU A C 1
ATOM 1045 O O . LEU A 1 136 ? -15.884 -6.230 13.695 1.00 92.69 136 LEU A O 1
ATOM 1049 N N . LYS A 1 137 ? -15.867 -7.699 11.994 1.00 93.50 137 LYS A N 1
ATOM 1050 C CA . LYS A 1 137 ? -17.123 -8.367 12.368 1.00 93.50 137 LYS A CA 1
ATOM 1051 C C . LYS A 1 137 ? -16.974 -9.288 13.579 1.00 93.50 137 LYS A C 1
ATOM 1053 O O . LYS A 1 137 ? -17.917 -9.405 14.354 1.00 93.50 137 LYS A O 1
ATOM 1058 N N . LYS A 1 138 ? -15.839 -9.982 13.714 1.00 95.56 138 LYS A N 1
ATOM 1059 C CA . LYS A 1 138 ? -15.616 -10.967 14.788 1.00 95.56 138 LYS A CA 1
ATOM 1060 C C . LYS A 1 138 ? -15.005 -10.356 16.047 1.00 95.56 138 LYS A C 1
ATOM 1062 O O . LYS A 1 138 ? -15.324 -10.806 17.141 1.00 95.56 138 LYS A O 1
ATOM 1067 N N . TYR A 1 139 ? -14.165 -9.337 15.892 1.00 93.12 139 TYR A N 1
ATOM 1068 C CA . TYR A 1 139 ? -13.424 -8.699 16.978 1.00 93.12 139 TYR A CA 1
ATOM 1069 C C . TYR A 1 139 ? -13.392 -7.168 16.803 1.00 93.12 139 TYR A C 1
ATOM 1071 O O . TYR A 1 139 ? -12.313 -6.592 16.676 1.00 93.12 139 TYR A O 1
ATOM 1079 N N . PRO A 1 140 ? -14.539 -6.464 16.802 1.00 88.94 140 PRO A N 1
ATOM 1080 C CA . PRO A 1 140 ? -14.579 -5.008 16.606 1.00 88.94 140 PRO A CA 1
ATOM 1081 C C . PRO A 1 140 ? -13.710 -4.230 17.611 1.00 88.94 140 PRO A C 1
ATOM 1083 O O . PRO A 1 140 ? -13.070 -3.243 17.247 1.00 88.94 140 PRO A O 1
ATOM 1086 N N . GLN A 1 141 ? -13.601 -4.716 18.850 1.00 88.25 141 GLN A N 1
ATOM 1087 C CA . GLN A 1 141 ? -12.729 -4.177 19.897 1.00 88.25 141 GLN A CA 1
ATOM 1088 C C . GLN A 1 141 ? -11.243 -4.161 19.513 1.00 88.25 141 GLN A C 1
ATOM 1090 O O . GLN A 1 141 ? -10.474 -3.376 20.058 1.00 88.25 141 GLN A O 1
ATOM 1095 N N . PHE A 1 142 ? -10.826 -4.981 18.545 1.00 88.31 142 PHE A N 1
ATOM 1096 C CA . PHE A 1 142 ? -9.466 -4.962 18.016 1.00 88.31 142 PHE A CA 1
ATOM 1097 C C . PHE A 1 142 ? -9.125 -3.640 17.303 1.00 88.31 142 PHE A C 1
ATOM 1099 O O . PHE A 1 142 ? -7.955 -3.268 17.236 1.00 88.31 142 PHE A O 1
ATOM 1106 N N . PHE A 1 143 ? -10.109 -2.904 16.789 1.00 86.56 143 PHE A N 1
ATOM 1107 C CA . PHE A 1 143 ? -9.874 -1.604 16.151 1.00 86.56 143 PHE A CA 1
ATOM 1108 C C . PHE A 1 143 ? -10.182 -0.416 17.068 1.00 86.56 143 PHE A C 1
ATOM 1110 O O . PHE A 1 143 ? -9.878 0.725 16.724 1.00 86.56 143 PHE A O 1
ATOM 1117 N N . LEU A 1 144 ? -10.736 -0.671 18.254 1.00 79.62 144 LEU A N 1
ATOM 1118 C CA . LEU A 1 144 ? -10.953 0.343 19.276 1.00 79.62 144 LEU A CA 1
ATOM 1119 C C . LEU A 1 144 ? -9.652 0.516 20.064 1.00 79.62 144 LEU A C 1
ATOM 1121 O O . LEU A 1 144 ? -9.286 -0.312 20.896 1.00 79.62 144 LEU A O 1
ATOM 1125 N N . THR A 1 145 ? -8.908 1.580 19.776 1.00 64.44 145 THR A N 1
ATOM 1126 C CA . THR A 1 145 ? -7.741 1.929 20.591 1.00 64.44 145 THR A CA 1
ATOM 1127 C C . THR A 1 145 ? -8.231 2.479 21.928 1.00 64.44 145 THR A C 1
ATOM 1129 O O . THR A 1 145 ? -8.919 3.499 21.951 1.00 64.44 145 THR A O 1
ATOM 1132 N N . VAL A 1 146 ? -7.878 1.806 23.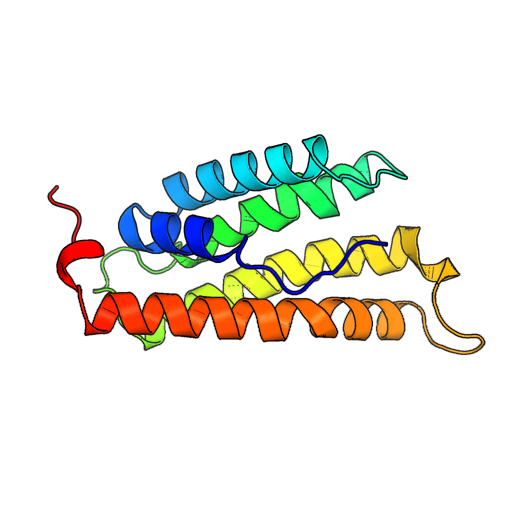030 1.00 52.84 146 VAL A N 1
ATOM 1133 C CA . VAL A 1 146 ? -7.920 2.388 24.380 1.00 52.84 146 VAL A CA 1
ATOM 1134 C C . VAL A 1 146 ? -6.966 3.578 24.339 1.00 52.84 146 VAL A C 1
ATOM 1136 O O . VAL A 1 146 ? -5.762 3.387 24.167 1.00 52.84 146 VAL A O 1
ATOM 1139 N N . ARG A 1 147 ? -7.526 4.786 24.315 1.00 50.75 147 ARG A N 1
ATOM 1140 C CA . ARG A 1 147 ? -6.751 6.025 24.407 1.00 50.75 147 ARG A CA 1
ATOM 1141 C C . ARG A 1 147 ? -6.227 6.204 25.818 1.00 50.75 147 ARG A C 1
ATOM 1143 O O . ARG A 1 147 ? -6.980 5.842 26.747 1.00 50.75 147 ARG A O 1
#

Nearest PDB structures (foldseek):
  3rlb-assembly2_B  TM=8.922E-01  e=2.820E-07  Lactococcus cremoris subsp. cremoris NZ9000
  4tkr-assembly1_A  TM=8.869E-01  e=1.575E-06  Listeria monocytogenes
  6q4p-assembly1_A  TM=2.306E-01  e=3.362E+00  Escherichia coli K-12
  9e9f-assembly1_C  TM=3.631E-01  e=9.170E+00  Pseudomonas aeruginosa

Foldseek 3Di:
DDFDQDQLLQVLLLCCLQVHLVSSLVSQQVSLVVCCVPPNDDDDPLLSVLQGRQLRNLLSCLCVVVDPDDDDLVSNLSSLVRSLVSSLVSQLVSQLPPVLVVDPPPDDSSVVSNCRSCVRSVSNSVVSSVVVVVCCVPPVVSSDDPD